Protein AF-A0A917LZA2-F1 (afdb_monomer_lite)

Radius of gyration: 21.7 Å; chains: 1; bounding box: 58×42×56 Å

Sequence (123 aa):
MEPLISLVIPLAVPLAAVPVLVLVLLRRRGGRRTTRAEAALAEVESASPAVIADWPCGHREDLSRLLAADRAARSAEFRQGLHTAASREKDWSRLERVAAAERRLEQARALDGSACPRTRRPA

Secondary structure (DSSP, 8-state):
--SHHHHHHHHHHHHHHHHHHHHHHHHHHHHHHHHHHHHHHHHHHHS-HHHHHTS-HHHHHHHHHHHHHHHHHHHHHHHTT---HHHHHHHHHHHHHHHHHHHHHHHHHHHH-S---------

Organism: NCBI:txid1176249

Structure (mmCIF, N/CA/C/O backbone):
data_AF-A0A917LZA2-F1
#
_entry.id   AF-A0A917LZA2-F1
#
loop_
_atom_site.group_PDB
_atom_site.id
_atom_site.type_symbol
_atom_site.label_atom_id
_atom_site.label_alt_id
_atom_site.label_comp_id
_atom_site.label_asym_id
_atom_site.label_entity_id
_atom_site.label_seq_id
_atom_site.pdbx_PDB_ins_code
_atom_site.Cartn_x
_atom_site.Cartn_y
_atom_site.Cartn_z
_atom_site.occupancy
_atom_site.B_iso_or_equiv
_atom_site.auth_seq_id
_atom_site.auth_comp_id
_atom_site.auth_asym_id
_atom_site.auth_atom_id
_atom_site.pdbx_PDB_model_num
ATOM 1 N N . MET A 1 1 ? -41.837 -28.262 36.077 1.00 50.22 1 MET A N 1
ATOM 2 C CA . MET A 1 1 ? -41.619 -27.532 34.810 1.00 50.22 1 MET A CA 1
ATOM 3 C C . MET A 1 1 ? -40.160 -27.074 34.755 1.00 50.22 1 MET A C 1
ATOM 5 O O . MET A 1 1 ? 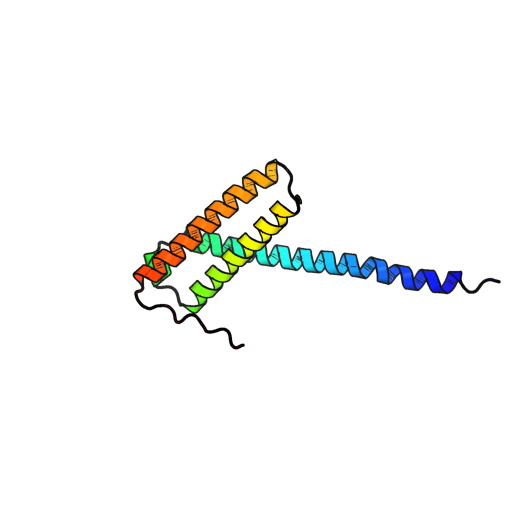-39.904 -25.891 34.894 1.00 50.22 1 MET A O 1
ATOM 9 N N . GLU A 1 2 ? -39.190 -27.988 34.615 1.00 52.06 2 GLU A N 1
ATOM 10 C CA . GLU A 1 2 ? -37.754 -27.632 34.694 1.00 52.06 2 GLU A CA 1
ATOM 11 C C . GLU A 1 2 ? -36.826 -28.412 33.725 1.00 52.06 2 GLU A C 1
ATOM 13 O O . GLU A 1 2 ? -35.888 -29.060 34.175 1.00 52.06 2 GLU A O 1
ATOM 18 N N . PRO A 1 3 ? -37.030 -28.378 32.390 1.00 51.78 3 PRO A N 1
ATOM 19 C CA . PRO A 1 3 ? -35.967 -28.810 31.469 1.00 51.78 3 PRO A CA 1
ATOM 20 C C . PRO A 1 3 ? -35.393 -27.691 30.581 1.00 51.78 3 PRO A C 1
ATOM 22 O O . PRO A 1 3 ? -34.390 -27.905 29.907 1.00 51.78 3 PRO A O 1
ATOM 25 N N . LEU A 1 4 ? -35.974 -26.486 30.569 1.00 53.62 4 LEU A N 1
ATOM 26 C CA . LEU A 1 4 ? -35.595 -25.448 29.595 1.00 53.62 4 LEU A CA 1
ATOM 27 C C . LEU A 1 4 ? -34.268 -24.735 29.913 1.00 53.62 4 LEU A C 1
ATOM 29 O O . LEU A 1 4 ? -33.598 -24.273 28.997 1.00 53.62 4 LEU A O 1
ATOM 33 N N . ILE A 1 5 ? -33.839 -24.677 31.176 1.00 52.78 5 ILE A N 1
ATOM 34 C CA . ILE A 1 5 ? -32.645 -23.906 31.577 1.00 52.78 5 ILE A CA 1
ATOM 35 C C . ILE A 1 5 ? -31.345 -24.670 31.264 1.00 52.78 5 ILE A C 1
ATOM 37 O O . ILE A 1 5 ? -30.330 -24.063 30.924 1.00 52.78 5 ILE A O 1
ATOM 41 N N . SER A 1 6 ? -31.381 -26.007 31.289 1.00 50.62 6 SER A N 1
ATOM 42 C CA . SER A 1 6 ? -30.190 -26.850 31.097 1.00 50.62 6 SER A CA 1
ATOM 43 C C . SER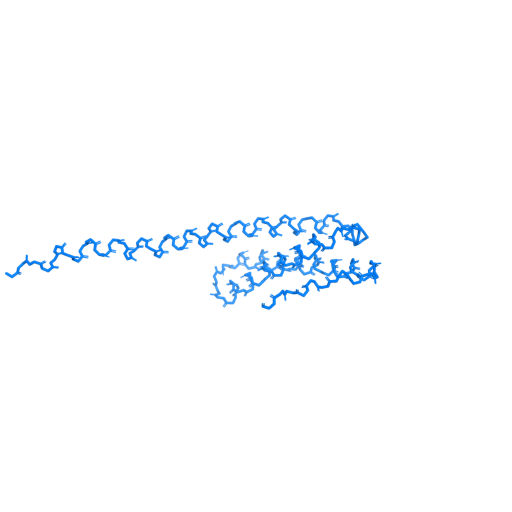 A 1 6 ? -29.677 -26.861 29.645 1.00 50.62 6 SER A C 1
ATOM 45 O O . SER A 1 6 ? -28.495 -27.085 29.403 1.00 50.62 6 SER A O 1
ATOM 47 N N . LEU A 1 7 ? -30.542 -26.545 28.673 1.00 51.97 7 LEU A N 1
ATOM 48 C CA . LEU A 1 7 ? -30.197 -26.511 27.245 1.00 51.97 7 LEU A CA 1
ATOM 49 C C . LEU A 1 7 ? -29.726 -25.133 26.748 1.00 51.97 7 LEU A C 1
ATOM 51 O O . LEU A 1 7 ? -29.030 -25.051 25.739 1.00 51.97 7 LEU A O 1
ATOM 55 N N . VAL A 1 8 ? -30.063 -24.049 27.454 1.00 53.41 8 VAL A N 1
ATOM 56 C CA . VAL A 1 8 ? -29.735 -22.672 27.031 1.00 53.41 8 VAL A CA 1
ATOM 57 C C . VAL A 1 8 ? -28.270 -22.321 27.322 1.00 53.41 8 VAL A C 1
ATOM 59 O O . VAL A 1 8 ? -27.619 -21.634 26.535 1.00 53.41 8 VAL A O 1
ATOM 62 N N . ILE A 1 9 ? -27.719 -22.841 28.419 1.00 52.38 9 ILE A N 1
ATOM 63 C CA . ILE A 1 9 ? -26.349 -22.558 28.866 1.00 52.38 9 ILE A CA 1
ATOM 64 C C . ILE A 1 9 ? -25.277 -23.098 27.892 1.00 52.38 9 ILE A C 1
ATOM 66 O O . ILE A 1 9 ? -24.399 -22.316 27.520 1.00 52.38 9 ILE A O 1
ATOM 70 N N . PRO A 1 10 ? -25.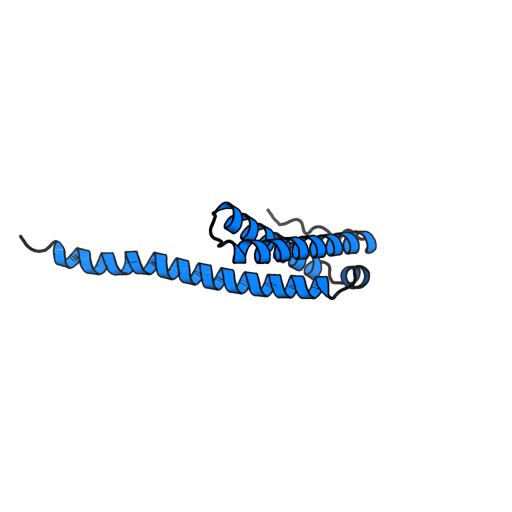321 -24.357 27.396 1.00 51.81 10 PRO A N 1
ATOM 71 C CA . PRO A 1 10 ? -24.302 -24.854 26.464 1.00 51.81 10 PRO A CA 1
ATOM 72 C C . PRO A 1 10 ? -24.373 -24.215 25.067 1.00 51.81 10 PRO A C 1
ATOM 74 O O . PRO A 1 10 ? -23.390 -24.268 24.333 1.00 51.81 10 PRO A O 1
ATOM 77 N N . LEU A 1 11 ? -25.495 -23.583 24.701 1.00 51.75 11 LEU A N 1
ATOM 78 C CA . LEU A 1 11 ? -25.663 -22.870 23.428 1.00 51.75 11 LEU A CA 1
ATOM 79 C C . LEU A 1 11 ? -25.172 -21.414 23.482 1.00 51.75 11 LEU A C 1
ATOM 81 O O . LEU A 1 11 ? -24.683 -20.901 22.477 1.00 51.75 11 LEU A O 1
ATOM 85 N N . ALA A 1 12 ? -25.228 -20.752 24.641 1.00 53.59 12 ALA A N 1
ATOM 86 C CA . ALA A 1 12 ? -24.780 -19.364 24.784 1.00 53.59 12 ALA A CA 1
ATOM 87 C C . ALA A 1 12 ? -23.244 -19.209 24.723 1.00 53.59 12 ALA A C 1
ATOM 89 O O . ALA A 1 12 ? -22.735 -18.234 24.166 1.00 53.59 12 ALA A O 1
ATOM 90 N N . VAL A 1 13 ? -22.493 -20.186 25.246 1.00 56.97 13 VAL A N 1
ATOM 91 C CA . VAL A 1 13 ? -21.017 -20.166 25.263 1.00 56.97 13 VAL A CA 1
ATOM 92 C C . VAL A 1 13 ? -20.392 -20.146 23.852 1.00 56.97 13 VAL A C 1
ATOM 94 O O . VAL A 1 13 ? -19.545 -19.282 23.602 1.00 56.97 13 VAL A O 1
ATOM 97 N N . PRO A 1 14 ? -20.785 -21.007 22.887 1.00 56.28 14 PRO A N 1
ATOM 98 C CA . PRO A 1 14 ? -20.233 -20.948 21.534 1.00 56.28 14 PRO A CA 1
ATOM 99 C C . PRO A 1 14 ? -20.653 -19.676 20.784 1.00 56.28 14 PRO A C 1
ATOM 101 O O . PRO A 1 14 ? -19.845 -19.118 20.043 1.00 56.28 14 PRO A O 1
ATOM 104 N N . LEU A 1 15 ? -21.867 -19.163 21.020 1.00 58.00 15 LEU A N 1
ATOM 105 C CA . LEU A 1 15 ? -22.367 -17.929 20.398 1.00 58.00 15 LEU A CA 1
ATOM 106 C C . LEU A 1 15 ? -21.542 -16.688 20.778 1.00 58.00 15 LEU A C 1
ATOM 108 O O . LEU A 1 15 ? -21.360 -15.808 19.939 1.00 58.00 15 LEU A O 1
ATOM 112 N N . ALA A 1 16 ? -20.981 -16.635 21.989 1.00 60.50 16 ALA A N 1
ATOM 113 C CA . ALA A 1 16 ? -20.062 -15.571 22.404 1.00 60.50 16 ALA A CA 1
ATOM 114 C C . ALA A 1 16 ? -18.604 -15.817 21.962 1.00 60.50 16 ALA A C 1
ATOM 116 O O . ALA A 1 16 ? -17.866 -14.869 21.687 1.00 60.50 16 ALA A O 1
ATOM 117 N N . ALA A 1 17 ? -18.177 -17.077 21.844 1.00 63.91 17 ALA A N 1
ATOM 118 C CA . ALA A 1 17 ? -16.812 -17.423 21.443 1.00 63.91 17 ALA A CA 1
ATOM 119 C C . ALA A 1 17 ? -16.535 -17.161 19.949 1.00 63.91 17 ALA A C 1
ATOM 121 O O . ALA A 1 17 ? -15.436 -16.732 19.590 1.00 63.91 17 ALA A O 1
ATOM 122 N N . VAL A 1 18 ? -17.525 -17.370 19.075 1.00 69.12 18 VAL A N 1
ATOM 123 C CA . VAL A 1 18 ? -17.406 -17.141 17.622 1.00 69.12 18 VAL A CA 1
ATOM 124 C C . VAL A 1 18 ? -17.037 -15.690 17.265 1.00 69.12 18 VAL A C 1
ATOM 126 O O . VAL A 1 18 ? -16.042 -15.510 16.560 1.00 69.12 18 VAL A O 1
ATOM 129 N N . PRO A 1 19 ? -17.736 -14.635 17.732 1.00 67.25 19 PRO A N 1
ATOM 130 C CA . PRO A 1 19 ? -17.385 -13.255 17.388 1.00 67.25 19 PRO A CA 1
ATOM 131 C C . PRO A 1 19 ? -16.013 -12.848 17.934 1.00 67.25 19 PRO A C 1
ATOM 133 O O . PRO A 1 19 ? -15.281 -12.126 17.257 1.00 67.25 19 PRO A O 1
ATOM 136 N N . VAL A 1 20 ? -15.616 -13.355 19.107 1.00 72.88 20 VAL A N 1
ATOM 137 C CA . VAL A 1 20 ? -14.277 -13.121 19.671 1.00 72.88 20 VAL A CA 1
ATOM 138 C C . VAL A 1 20 ? -13.204 -13.788 18.812 1.00 72.88 20 VAL A C 1
ATOM 140 O O . VAL A 1 20 ? -12.206 -13.152 18.476 1.00 72.88 20 VAL A O 1
ATOM 143 N N . LEU A 1 21 ? -13.416 -15.036 18.388 1.00 71.88 21 LEU A N 1
ATOM 144 C CA . LEU A 1 21 ? -12.495 -15.744 17.500 1.00 71.88 21 LEU A CA 1
ATOM 145 C C . LEU A 1 21 ? -12.379 -15.041 16.140 1.00 71.88 21 LEU A C 1
ATOM 147 O O . LEU A 1 21 ? -11.271 -14.858 15.636 1.00 71.88 21 LEU A O 1
ATOM 151 N N . VAL A 1 22 ? -13.499 -14.582 15.575 1.00 71.75 22 VAL A N 1
ATOM 152 C CA . VAL A 1 22 ? -13.529 -13.785 14.341 1.00 71.75 22 VAL A CA 1
ATOM 153 C C . VAL A 1 22 ? -12.758 -12.477 14.527 1.00 71.75 22 VAL A C 1
ATOM 155 O O . VAL A 1 22 ? -11.902 -12.167 13.703 1.00 71.75 22 VAL A O 1
ATOM 158 N N . LEU A 1 23 ? -12.957 -11.750 15.629 1.00 65.50 23 LEU A N 1
ATOM 159 C CA . LEU A 1 23 ? -12.192 -10.542 15.962 1.00 65.50 23 LEU A CA 1
ATOM 160 C C . LEU A 1 23 ? -10.690 -10.818 16.100 1.00 65.50 23 LEU A C 1
ATOM 162 O O . LEU A 1 23 ? -9.878 -10.045 15.592 1.00 65.50 23 LEU A O 1
ATOM 166 N N . VAL A 1 24 ? -10.294 -11.921 16.739 1.00 70.00 24 VAL A N 1
ATOM 167 C CA . VAL A 1 24 ? -8.884 -12.318 16.882 1.00 70.00 24 VAL A CA 1
ATOM 168 C C . VAL A 1 24 ? -8.274 -12.678 15.529 1.00 70.00 24 VAL A C 1
ATOM 170 O O . VAL A 1 24 ? -7.156 -12.253 15.228 1.00 70.00 24 VAL A O 1
ATOM 173 N N . LEU A 1 25 ? -8.996 -13.415 14.684 1.00 62.94 25 LEU A N 1
ATOM 174 C CA . LEU A 1 25 ? -8.552 -13.752 13.332 1.00 62.94 25 LEU A CA 1
ATOM 175 C C . LEU A 1 25 ? -8.456 -12.503 12.448 1.00 62.94 25 LEU A C 1
ATOM 177 O O . LEU A 1 25 ? -7.465 -12.348 11.735 1.00 62.94 25 LEU A O 1
ATOM 181 N N . LEU A 1 26 ? -9.416 -11.580 12.540 1.00 59.81 26 LEU A N 1
ATOM 182 C CA . LEU A 1 26 ? -9.387 -10.294 11.842 1.00 59.81 26 LEU A CA 1
ATOM 183 C C . LEU A 1 26 ? -8.228 -9.417 12.328 1.00 59.81 26 LEU A C 1
ATOM 185 O O . LEU A 1 26 ? -7.507 -8.875 11.494 1.00 59.81 26 LEU A O 1
ATOM 189 N N . ARG A 1 27 ? -7.962 -9.349 13.640 1.00 58.06 27 ARG A N 1
ATOM 190 C CA . ARG A 1 27 ? -6.809 -8.621 14.202 1.00 58.06 27 ARG A CA 1
ATOM 191 C C . ARG A 1 27 ? -5.475 -9.240 13.801 1.00 58.06 27 ARG A C 1
ATOM 193 O O . ARG A 1 27 ? -4.568 -8.513 13.410 1.00 58.06 27 ARG A O 1
ATOM 200 N N . ARG A 1 28 ? -5.339 -10.571 13.833 1.00 58.03 28 ARG A N 1
ATOM 201 C CA . ARG A 1 28 ? -4.114 -11.260 13.380 1.00 58.03 28 ARG A CA 1
ATOM 202 C C . ARG A 1 28 ? -3.884 -11.081 11.881 1.00 58.03 28 ARG A C 1
ATOM 204 O O . ARG A 1 28 ? -2.744 -10.926 11.447 1.00 58.03 28 ARG A O 1
ATOM 211 N N . ARG A 1 29 ? -4.952 -11.087 11.081 1.00 57.97 29 ARG A N 1
ATOM 212 C CA . ARG A 1 29 ? -4.876 -10.874 9.631 1.00 57.97 29 ARG A CA 1
ATOM 213 C C . ARG A 1 29 ? -4.607 -9.408 9.286 1.00 57.97 29 ARG A C 1
ATOM 215 O O . ARG A 1 29 ? -3.842 -9.159 8.361 1.00 57.97 29 ARG A O 1
ATOM 222 N N . GLY A 1 30 ? -5.166 -8.472 10.052 1.00 55.75 30 GLY A N 1
ATOM 223 C CA . GLY A 1 30 ? -4.868 -7.042 9.985 1.00 55.75 30 GLY A CA 1
ATOM 224 C C . GLY A 1 30 ? -3.408 -6.758 10.328 1.00 55.75 30 GLY A C 1
ATOM 225 O O . GLY A 1 30 ? -2.698 -6.204 9.500 1.00 55.75 30 GLY A O 1
ATOM 226 N N . GLY A 1 31 ? -2.921 -7.269 11.463 1.00 60.25 31 GLY A N 1
ATOM 227 C CA . GLY A 1 31 ? -1.533 -7.091 11.904 1.00 60.25 31 GLY A CA 1
ATOM 228 C C . GLY A 1 31 ? -0.489 -7.672 10.942 1.00 60.25 31 GLY A C 1
ATOM 229 O O . GLY A 1 31 ? 0.548 -7.063 10.712 1.00 60.25 31 GLY A O 1
ATOM 230 N N . ARG A 1 32 ? -0.761 -8.822 10.307 1.00 64.19 32 ARG A N 1
ATOM 231 C CA . ARG A 1 32 ? 0.134 -9.371 9.265 1.00 64.19 32 ARG A CA 1
ATOM 232 C C . ARG A 1 32 ? 0.102 -8.580 7.955 1.00 64.19 32 ARG A C 1
ATOM 234 O O . ARG A 1 32 ? 1.076 -8.602 7.208 1.00 64.19 32 ARG A O 1
ATOM 241 N N . ARG A 1 33 ? -1.024 -7.939 7.627 1.00 62.38 33 ARG A N 1
ATOM 242 C CA . ARG A 1 33 ? -1.135 -7.093 6.429 1.00 62.38 33 ARG A CA 1
ATOM 243 C C . ARG A 1 33 ? -0.424 -5.765 6.634 1.00 62.38 33 ARG A C 1
ATOM 245 O O . ARG A 1 33 ? 0.281 -5.341 5.727 1.00 62.38 33 ARG A O 1
ATOM 252 N N . THR A 1 34 ? -0.548 -5.167 7.818 1.00 68.19 34 THR A N 1
ATOM 253 C CA . THR A 1 34 ? 0.136 -3.913 8.138 1.00 68.19 34 THR A CA 1
ATOM 254 C C . THR A 1 34 ? 1.648 -4.088 8.111 1.00 68.19 34 THR A C 1
ATOM 256 O O . THR A 1 34 ? 2.313 -3.281 7.481 1.00 68.19 34 THR A O 1
ATOM 259 N N . THR A 1 35 ? 2.200 -5.173 8.666 1.00 75.06 35 THR A N 1
ATOM 260 C CA . THR A 1 35 ? 3.660 -5.396 8.637 1.00 75.06 35 THR A CA 1
ATOM 261 C C . THR A 1 35 ? 4.202 -5.620 7.227 1.00 75.06 35 THR A C 1
ATOM 263 O O . THR A 1 35 ? 5.263 -5.104 6.889 1.00 75.06 35 THR A O 1
ATOM 266 N N . ARG A 1 36 ? 3.470 -6.342 6.368 1.00 81.38 36 ARG A N 1
ATOM 267 C CA . ARG A 1 36 ? 3.857 -6.498 4.955 1.00 81.38 36 ARG A CA 1
ATOM 268 C C . ARG A 1 36 ? 3.761 -5.190 4.178 1.00 81.38 36 ARG A C 1
ATOM 270 O O . ARG A 1 36 ? 4.640 -4.913 3.374 1.00 81.38 36 ARG A O 1
ATOM 277 N N . ALA A 1 37 ? 2.720 -4.395 4.413 1.00 82.62 37 ALA A N 1
ATOM 278 C CA . ALA A 1 37 ? 2.579 -3.090 3.780 1.00 82.62 37 ALA A CA 1
ATOM 279 C C . ALA A 1 37 ? 3.639 -2.089 4.264 1.00 82.62 37 ALA A C 1
ATOM 281 O O . ALA A 1 37 ? 4.122 -1.293 3.470 1.00 82.62 37 ALA A O 1
ATOM 282 N N . GLU A 1 38 ? 4.042 -2.144 5.537 1.00 85.94 38 GLU A N 1
ATOM 283 C CA . GLU A 1 38 ? 5.150 -1.331 6.058 1.00 85.94 38 GLU A CA 1
ATOM 284 C C . GLU A 1 38 ? 6.492 -1.731 5.455 1.00 85.94 38 GLU A C 1
ATOM 286 O O . GLU A 1 38 ? 7.254 -0.851 5.065 1.00 85.94 38 GLU A O 1
ATOM 291 N N . ALA A 1 39 ? 6.763 -3.032 5.327 1.00 86.44 39 ALA A N 1
ATOM 292 C CA . ALA A 1 39 ? 7.966 -3.514 4.655 1.00 86.44 39 ALA A CA 1
ATOM 293 C C . ALA A 1 39 ? 7.994 -3.076 3.181 1.00 86.44 39 ALA A C 1
ATOM 295 O O . ALA A 1 39 ? 8.988 -2.519 2.731 1.00 86.44 39 ALA A O 1
ATOM 296 N N . ALA A 1 40 ? 6.871 -3.234 2.472 1.00 87.75 40 ALA A N 1
ATOM 297 C CA . ALA A 1 40 ? 6.712 -2.780 1.092 1.00 87.75 40 ALA A CA 1
ATOM 298 C C . ALA A 1 40 ? 6.932 -1.266 0.946 1.00 87.75 40 ALA A C 1
ATOM 300 O O . ALA A 1 40 ? 7.600 -0.811 0.020 1.00 87.75 40 ALA A O 1
ATOM 301 N N . LEU A 1 41 ? 6.385 -0.479 1.877 1.00 89.38 41 LEU A N 1
ATOM 302 C CA . LEU A 1 41 ? 6.569 0.967 1.902 1.00 89.38 41 LEU A CA 1
ATOM 303 C C . LEU A 1 41 ? 8.040 1.335 2.112 1.00 89.38 41 LEU A C 1
ATOM 305 O O . LEU A 1 41 ? 8.562 2.156 1.367 1.00 89.38 41 LEU A O 1
ATOM 309 N N . ALA A 1 42 ? 8.706 0.714 3.087 1.00 89.69 42 ALA A N 1
ATOM 310 C CA . ALA A 1 42 ? 10.117 0.959 3.372 1.00 89.69 42 ALA A CA 1
ATOM 311 C C . ALA A 1 42 ? 11.017 0.590 2.183 1.00 89.69 42 ALA A C 1
ATOM 313 O O . ALA A 1 42 ? 11.940 1.331 1.850 1.00 89.69 42 ALA A O 1
ATOM 314 N N . GLU A 1 43 ? 10.715 -0.517 1.506 1.00 91.00 43 GLU A N 1
ATOM 315 C CA . GLU A 1 43 ? 11.445 -0.972 0.326 1.00 91.00 43 GLU A CA 1
ATOM 316 C C . GLU A 1 43 ? 11.361 0.058 -0.812 1.00 91.00 43 GLU A C 1
ATOM 318 O O . GLU A 1 43 ? 12.389 0.533 -1.293 1.00 91.00 43 GLU A O 1
ATOM 323 N N . VAL A 1 44 ? 10.152 0.507 -1.165 1.00 89.94 44 VAL A N 1
ATOM 324 C CA . VAL A 1 44 ? 9.936 1.541 -2.197 1.00 89.94 44 VAL A CA 1
ATOM 325 C C . VAL A 1 44 ? 10.504 2.907 -1.785 1.00 89.94 44 VAL A C 1
ATOM 327 O O . VAL A 1 44 ? 10.961 3.683 -2.625 1.00 89.94 44 VAL A O 1
ATOM 330 N N . GLU A 1 45 ? 10.480 3.235 -0.495 1.00 91.62 45 GLU A N 1
ATOM 331 C CA . GLU A 1 45 ? 10.999 4.504 0.024 1.00 91.62 45 GLU A CA 1
ATOM 332 C C . GLU A 1 45 ? 12.535 4.556 0.000 1.00 91.62 45 GLU A C 1
ATOM 334 O O . GLU A 1 45 ? 13.108 5.619 -0.257 1.00 91.62 45 GLU A O 1
ATOM 339 N N . SER A 1 46 ? 13.190 3.409 0.197 1.00 90.50 46 SER A N 1
ATOM 340 C CA . SER A 1 46 ? 14.647 3.259 0.111 1.00 90.50 46 SER A CA 1
ATOM 341 C C . SER A 1 46 ? 15.177 3.176 -1.324 1.00 90.50 46 SER A C 1
ATOM 343 O O . SER A 1 46 ? 16.330 3.525 -1.574 1.00 90.50 46 SER A O 1
ATOM 345 N N . ALA A 1 47 ? 14.343 2.749 -2.276 1.00 88.31 47 ALA A N 1
ATOM 346 C CA . ALA A 1 47 ? 14.737 2.568 -3.666 1.00 88.31 47 ALA A CA 1
ATOM 347 C C . ALA A 1 47 ? 14.488 3.824 -4.519 1.00 88.31 47 ALA A C 1
ATOM 349 O O . ALA A 1 47 ? 13.482 4.529 -4.381 1.00 88.31 47 ALA A O 1
ATOM 350 N N . SER A 1 48 ? 15.411 4.101 -5.444 1.00 88.12 48 SER A N 1
ATOM 351 C CA . SER A 1 48 ? 15.216 5.135 -6.462 1.00 88.12 48 SER A CA 1
ATOM 352 C C . SER A 1 48 ? 14.280 4.626 -7.571 1.00 88.12 48 SER A C 1
ATOM 354 O O . SER A 1 48 ? 14.218 3.419 -7.809 1.00 88.12 48 SER A O 1
ATOM 356 N N . PRO A 1 49 ? 13.581 5.510 -8.306 1.00 82.31 49 PRO A N 1
ATOM 357 C CA . PRO A 1 49 ? 12.706 5.096 -9.406 1.00 82.31 49 PRO A CA 1
ATOM 358 C C . PRO A 1 49 ? 13.405 4.249 -10.481 1.00 82.31 49 PRO A C 1
ATOM 360 O O . PRO A 1 49 ? 12.772 3.372 -11.054 1.00 82.31 49 PRO A O 1
ATOM 363 N N . ALA A 1 50 ? 14.703 4.471 -10.718 1.00 84.06 50 ALA A N 1
ATOM 364 C CA . ALA A 1 50 ? 15.498 3.664 -11.645 1.00 84.06 50 ALA A CA 1
ATOM 365 C C . ALA A 1 50 ? 15.705 2.230 -11.126 1.00 84.06 50 ALA A C 1
ATOM 367 O O . ALA A 1 50 ? 15.446 1.279 -11.849 1.00 84.06 50 ALA A O 1
ATOM 368 N N . VAL A 1 51 ? 16.060 2.066 -9.845 1.00 87.38 51 VAL A N 1
ATOM 369 C CA . VAL A 1 51 ? 16.203 0.736 -9.218 1.00 87.38 51 VAL A CA 1
ATOM 370 C C . VAL A 1 51 ? 14.868 -0.005 -9.195 1.00 87.38 51 VAL A C 1
ATOM 372 O O . VAL A 1 51 ? 14.811 -1.210 -9.418 1.00 87.38 51 VAL A O 1
ATOM 375 N N . ILE A 1 52 ? 13.778 0.722 -8.944 1.00 87.12 52 ILE A N 1
ATOM 376 C CA . ILE A 1 52 ? 12.429 0.160 -8.988 1.00 87.12 52 ILE A CA 1
ATOM 377 C C . ILE A 1 52 ? 12.089 -0.290 -10.414 1.00 87.12 52 ILE A C 1
ATOM 379 O O . ILE A 1 52 ? 11.418 -1.306 -10.573 1.00 87.12 52 ILE A O 1
ATOM 383 N N . ALA A 1 53 ? 12.524 0.432 -11.452 1.00 84.50 53 ALA A N 1
ATOM 384 C CA . ALA A 1 53 ? 12.274 0.047 -12.841 1.00 84.50 53 ALA A CA 1
ATOM 385 C C . ALA A 1 53 ? 12.923 -1.306 -13.177 1.00 84.50 53 ALA A C 1
ATOM 387 O O . ALA A 1 53 ? 12.280 -2.138 -13.808 1.00 84.50 53 ALA A O 1
ATOM 388 N N . ASP A 1 54 ? 14.113 -1.571 -12.638 1.00 87.31 54 ASP A N 1
ATOM 389 C CA . ASP A 1 54 ? 14.812 -2.852 -12.799 1.00 87.31 54 ASP A CA 1
ATOM 390 C C . ASP A 1 54 ? 14.183 -4.012 -12.004 1.00 87.31 54 ASP A C 1
ATOM 392 O O . ASP A 1 54 ? 14.556 -5.176 -12.178 1.00 87.31 54 ASP A O 1
ATOM 396 N N . TRP A 1 55 ? 13.220 -3.745 -11.114 1.00 87.06 55 TRP A N 1
ATOM 397 C CA . TRP A 1 55 ? 12.578 -4.813 -10.354 1.00 87.06 55 TRP A CA 1
ATOM 398 C C . TRP A 1 55 ? 11.708 -5.718 -11.232 1.00 87.06 55 TRP A C 1
ATOM 400 O O . TRP A 1 55 ? 11.001 -5.244 -12.135 1.00 87.06 55 TRP A O 1
ATOM 410 N N . PRO A 1 56 ? 11.629 -7.022 -10.890 1.00 85.69 56 PRO A N 1
ATOM 411 C CA . PRO A 1 56 ? 10.708 -7.941 -11.540 1.00 85.69 56 PRO A CA 1
ATOM 412 C C . PRO A 1 56 ? 9.282 -7.383 -11.530 1.00 85.69 56 PRO A C 1
ATOM 414 O O . PRO A 1 56 ? 8.784 -6.936 -10.493 1.00 85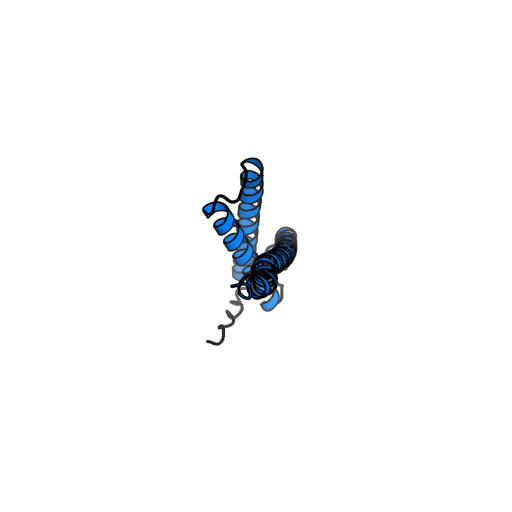.69 56 PRO A O 1
ATOM 417 N N . CYS A 1 57 ? 8.593 -7.444 -12.671 1.00 81.12 57 CYS A N 1
ATOM 418 C CA . CYS A 1 57 ? 7.232 -6.914 -12.800 1.00 81.12 57 CYS A CA 1
ATOM 419 C C . CYS A 1 57 ? 6.268 -7.451 -11.731 1.00 81.12 57 CYS A C 1
ATOM 421 O O . CYS A 1 57 ? 5.500 -6.680 -11.159 1.00 81.12 57 CYS A O 1
ATOM 423 N N . GLY A 1 58 ? 6.338 -8.752 -11.416 1.00 81.69 58 GLY A N 1
ATOM 424 C CA . GLY A 1 58 ? 5.499 -9.361 -10.377 1.00 81.69 58 GLY A CA 1
ATOM 425 C C . GLY A 1 58 ? 5.716 -8.738 -8.995 1.00 81.69 58 GLY A C 1
ATOM 426 O O . GLY A 1 58 ? 4.752 -8.471 -8.283 1.00 81.69 58 GLY A O 1
ATOM 427 N N . HIS A 1 59 ? 6.965 -8.402 -8.662 1.00 86.94 59 HIS A N 1
ATOM 428 C CA . HIS A 1 59 ? 7.309 -7.737 -7.402 1.00 86.94 59 HIS A CA 1
ATOM 429 C C . HIS A 1 59 ? 6.704 -6.333 -7.331 1.00 86.94 59 HIS A C 1
ATOM 431 O O . HIS A 1 59 ? 6.027 -5.988 -6.366 1.00 86.94 59 HIS A O 1
ATOM 437 N N . ARG A 1 60 ? 6.846 -5.540 -8.402 1.00 85.94 60 ARG A N 1
ATOM 438 C CA . ARG A 1 60 ? 6.227 -4.206 -8.495 1.00 85.94 60 ARG A CA 1
ATOM 439 C C . ARG A 1 60 ? 4.701 -4.253 -8.401 1.00 85.94 60 ARG A C 1
ATOM 441 O O . ARG A 1 60 ? 4.103 -3.400 -7.741 1.00 85.94 60 ARG A O 1
ATOM 448 N N . GLU A 1 61 ? 4.054 -5.216 -9.060 1.00 84.69 61 GLU A N 1
ATOM 449 C CA . GLU A 1 61 ? 2.601 -5.394 -8.971 1.00 84.69 61 GLU A CA 1
ATOM 450 C C . GLU A 1 61 ? 2.168 -5.740 -7.544 1.00 84.69 61 GLU A C 1
ATOM 452 O O . GLU A 1 61 ? 1.236 -5.119 -7.024 1.00 84.69 61 GLU A O 1
ATOM 457 N N . ASP A 1 62 ? 2.860 -6.662 -6.882 1.00 87.88 62 ASP A N 1
ATOM 458 C CA . ASP A 1 62 ? 2.533 -7.063 -5.516 1.00 87.88 62 ASP A CA 1
ATOM 459 C C . ASP A 1 62 ? 2.750 -5.927 -4.511 1.00 87.88 62 ASP A C 1
ATOM 461 O O . ASP A 1 62 ? 1.864 -5.669 -3.690 1.00 87.88 62 ASP A O 1
ATOM 465 N N . LEU A 1 63 ? 3.844 -5.169 -4.633 1.00 87.44 63 LEU A N 1
ATOM 466 C CA . LEU A 1 63 ? 4.072 -3.957 -3.840 1.00 87.44 63 LEU A CA 1
ATOM 467 C C . LEU A 1 63 ? 2.950 -2.932 -4.052 1.00 87.44 63 LEU A C 1
ATOM 469 O O . LEU A 1 63 ? 2.389 -2.419 -3.083 1.00 87.44 63 LEU A O 1
ATOM 473 N N . SER A 1 64 ? 2.550 -2.687 -5.305 1.00 87.12 64 SER A N 1
ATOM 474 C CA . SER A 1 64 ? 1.457 -1.754 -5.609 1.00 87.12 64 SER A CA 1
ATOM 475 C C . SER A 1 64 ? 0.119 -2.196 -4.999 1.00 87.12 64 SER A C 1
ATOM 477 O O . SER A 1 64 ? -0.620 -1.373 -4.459 1.00 87.12 64 SER A O 1
ATOM 479 N N . ARG A 1 65 ? -0.179 -3.503 -5.004 1.00 87.06 65 ARG A N 1
ATOM 480 C CA . ARG A 1 65 ? -1.393 -4.062 -4.386 1.00 87.06 65 ARG A CA 1
ATOM 481 C C . ARG A 1 65 ? -1.363 -3.943 -2.864 1.00 87.06 65 ARG A C 1
ATOM 483 O O . ARG A 1 65 ? -2.396 -3.638 -2.269 1.00 87.06 65 ARG A O 1
ATOM 490 N N . LEU A 1 66 ? -0.212 -4.185 -2.234 1.00 86.69 66 LEU A N 1
ATOM 491 C CA . LEU A 1 66 ? -0.054 -4.064 -0.782 1.00 86.69 66 LEU A CA 1
ATOM 492 C C . LEU A 1 66 ? -0.254 -2.618 -0.314 1.00 86.69 66 LEU A C 1
ATOM 494 O O . LEU A 1 66 ? -1.003 -2.395 0.638 1.00 86.69 66 LEU A O 1
ATOM 498 N N . LEU A 1 67 ? 0.346 -1.649 -1.010 1.00 87.88 67 LEU A N 1
ATOM 499 C CA . LEU A 1 67 ? 0.198 -0.222 -0.709 1.00 87.88 67 LEU A CA 1
ATOM 500 C C . LEU A 1 67 ? -1.246 0.260 -0.903 1.00 87.88 67 LEU A C 1
ATOM 502 O O . LEU A 1 67 ? -1.806 0.907 -0.015 1.00 87.88 67 LEU A O 1
ATOM 506 N N . ALA A 1 68 ? -1.892 -0.137 -2.004 1.00 86.69 68 ALA A N 1
ATOM 507 C CA . ALA A 1 68 ? -3.289 0.206 -2.261 1.00 86.69 68 ALA A CA 1
ATOM 508 C C . ALA A 1 68 ? -4.236 -0.381 -1.198 1.00 86.69 68 ALA A C 1
ATOM 510 O O . ALA A 1 68 ? -5.165 0.292 -0.741 1.00 86.69 68 ALA A O 1
ATOM 511 N N . ALA A 1 69 ? -3.994 -1.626 -0.771 1.00 86.56 69 ALA A N 1
ATOM 512 C CA . ALA A 1 69 ? -4.769 -2.266 0.286 1.00 86.56 69 ALA A CA 1
ATOM 513 C C . ALA A 1 69 ? -4.577 -1.581 1.651 1.00 86.56 69 ALA A C 1
ATOM 515 O O . ALA A 1 69 ? -5.554 -1.428 2.387 1.00 86.56 69 ALA A O 1
ATOM 516 N N . ASP A 1 70 ? -3.355 -1.152 1.986 1.00 86.81 70 ASP A N 1
ATOM 517 C CA . ASP A 1 70 ? -3.071 -0.426 3.230 1.00 86.81 70 ASP A CA 1
ATOM 518 C C . ASP A 1 70 ? -3.747 0.948 3.247 1.00 86.81 70 ASP A C 1
ATOM 520 O O . ASP A 1 70 ? -4.433 1.275 4.219 1.00 86.81 70 ASP A O 1
ATOM 524 N N . ARG A 1 71 ? -3.677 1.698 2.136 1.00 87.56 71 ARG A N 1
ATOM 525 C CA . ARG A 1 71 ? -4.426 2.953 1.997 1.00 87.56 71 ARG A CA 1
ATOM 526 C C . ARG A 1 71 ? -5.920 2.725 2.200 1.00 87.56 71 ARG A C 1
ATOM 528 O O . ARG A 1 71 ? -6.540 3.424 2.995 1.00 87.56 71 ARG A O 1
ATOM 535 N N . ALA A 1 72 ? -6.502 1.749 1.503 1.00 86.38 72 ALA A N 1
ATOM 536 C CA . ALA A 1 72 ? -7.934 1.475 1.584 1.00 86.38 72 ALA A CA 1
ATOM 537 C C . ALA A 1 72 ? -8.377 1.105 3.009 1.00 86.38 72 ALA A C 1
ATOM 539 O O . ALA A 1 72 ? -9.418 1.581 3.465 1.00 86.38 72 ALA A O 1
ATOM 540 N N . ALA A 1 73 ? -7.579 0.300 3.721 1.00 84.12 73 ALA A N 1
ATOM 541 C CA . ALA A 1 73 ? -7.842 -0.064 5.109 1.00 84.12 73 ALA A CA 1
ATOM 542 C C . ALA A 1 73 ? -7.826 1.169 6.023 1.00 84.12 73 ALA A C 1
ATOM 544 O O . ALA A 1 73 ? -8.805 1.422 6.721 1.00 84.12 73 ALA A O 1
ATOM 545 N N . ARG A 1 74 ? -6.775 1.993 5.954 1.00 83.94 74 ARG A N 1
ATOM 546 C CA . ARG A 1 74 ? -6.643 3.195 6.793 1.00 83.94 74 ARG A CA 1
ATOM 547 C C . ARG A 1 74 ? -7.699 4.248 6.486 1.00 83.94 74 ARG A C 1
ATOM 549 O O . ARG A 1 74 ? -8.288 4.820 7.397 1.00 83.94 74 ARG A O 1
ATOM 556 N N . SER A 1 75 ? -8.027 4.456 5.213 1.00 83.00 75 SER A N 1
ATOM 557 C CA . SER A 1 75 ? -9.127 5.343 4.826 1.00 83.00 75 SER A CA 1
ATOM 558 C C . SER A 1 75 ? -10.497 4.822 5.284 1.00 83.00 75 SER A C 1
ATOM 5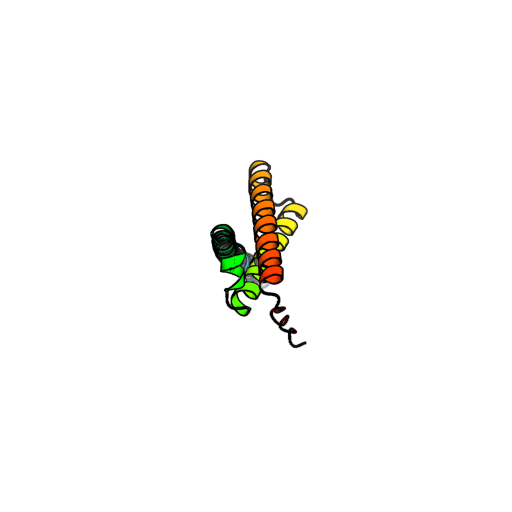60 O O . SER A 1 75 ? -11.400 5.617 5.547 1.00 83.00 75 SER A O 1
ATOM 562 N N . ALA A 1 76 ? -10.697 3.504 5.376 1.00 83.31 76 ALA A N 1
ATOM 563 C CA . ALA A 1 76 ? -11.920 2.932 5.938 1.00 83.31 76 ALA A CA 1
ATOM 564 C C . ALA A 1 76 ? -11.993 3.133 7.459 1.00 83.31 76 ALA A C 1
ATOM 566 O O . ALA A 1 76 ? -13.021 3.597 7.946 1.00 83.31 76 ALA A O 1
ATOM 567 N N . GLU A 1 77 ? -10.906 2.865 8.187 1.00 81.31 77 GLU A N 1
ATOM 568 C CA . GLU A 1 77 ? -10.828 3.089 9.637 1.00 81.31 77 GLU A CA 1
ATOM 569 C C . GLU A 1 77 ? -11.032 4.577 9.991 1.00 81.31 77 GLU A C 1
ATOM 571 O O . GLU A 1 77 ? -11.779 4.899 10.920 1.00 81.31 77 GLU A O 1
ATOM 576 N N . PHE A 1 78 ? -10.478 5.494 9.182 1.00 80.69 78 PHE A N 1
ATOM 577 C CA . PHE A 1 78 ? -10.708 6.938 9.302 1.00 80.69 78 PHE A CA 1
ATOM 578 C C . PHE A 1 78 ? -12.186 7.310 9.135 1.00 80.69 78 PHE A C 1
ATOM 580 O O . PHE A 1 78 ? -12.740 8.021 9.973 1.00 80.69 78 PHE A O 1
ATOM 587 N N . ARG A 1 79 ? -12.853 6.793 8.092 1.00 80.19 79 ARG A N 1
ATOM 588 C CA . ARG A 1 79 ? -14.288 7.042 7.850 1.00 80.19 79 ARG A CA 1
ATOM 589 C C . ARG A 1 79 ? -15.191 6.453 8.932 1.00 80.19 79 ARG A C 1
ATOM 591 O O . ARG A 1 79 ? -16.245 7.014 9.199 1.00 80.19 79 ARG A O 1
ATOM 598 N N . GLN A 1 80 ? -14.786 5.346 9.551 1.00 78.19 80 GLN A N 1
ATOM 599 C CA . GLN A 1 80 ? -15.522 4.712 10.650 1.00 78.19 80 GLN A CA 1
ATOM 600 C C . GLN A 1 80 ? -15.296 5.397 12.006 1.00 78.19 80 GLN A C 1
ATOM 602 O O . GLN A 1 80 ? -15.910 5.004 12.993 1.00 78.19 80 GLN A O 1
ATOM 607 N N . GLY A 1 81 ? -14.428 6.413 12.077 1.00 76.56 81 GLY A N 1
ATOM 608 C CA . GLY A 1 81 ? -14.159 7.141 13.316 1.00 76.56 81 GLY A CA 1
ATOM 609 C C . GLY A 1 81 ? -13.415 6.318 14.373 1.00 76.56 81 GLY A C 1
ATOM 610 O O . GLY A 1 81 ? -13.425 6.693 15.540 1.00 76.56 81 GLY A O 1
ATOM 611 N N . LEU A 1 82 ? -12.744 5.226 13.986 1.00 76.81 82 LEU A N 1
ATOM 612 C CA . LEU A 1 82 ? -12.077 4.293 14.908 1.00 76.81 82 LEU A CA 1
ATOM 613 C C . LEU A 1 82 ? -10.751 4.826 15.500 1.00 76.81 82 LEU A C 1
ATOM 615 O O . LEU A 1 82 ? -10.055 4.090 16.199 1.00 76.81 82 LEU A O 1
ATOM 619 N N . HIS A 1 83 ? -10.397 6.095 15.258 1.00 75.19 83 HIS A N 1
ATOM 620 C CA . HIS A 1 83 ? -9.115 6.692 15.651 1.00 75.19 83 HIS A CA 1
ATOM 621 C C . HIS A 1 83 ? -9.259 7.891 16.591 1.00 75.19 83 HIS A C 1
ATOM 623 O O . HIS A 1 83 ? -10.087 8.782 16.377 1.00 75.19 83 HIS A O 1
ATOM 629 N N . THR A 1 84 ? -8.364 7.958 17.578 1.00 77.94 84 THR A N 1
ATOM 630 C CA . THR A 1 84 ? -8.173 9.120 18.456 1.00 77.94 84 THR A CA 1
ATOM 631 C C . THR A 1 84 ? -7.400 10.235 17.737 1.00 77.94 84 THR A C 1
ATOM 633 O O . THR A 1 84 ? -6.783 10.005 16.696 1.00 77.94 84 THR A O 1
ATOM 636 N N . ALA A 1 85 ? -7.409 11.458 18.281 1.00 73.50 85 ALA A N 1
ATOM 637 C CA . ALA A 1 85 ? -6.764 12.622 17.659 1.00 73.50 85 ALA A CA 1
ATOM 638 C C . ALA A 1 85 ? -5.263 12.408 17.369 1.00 73.50 85 ALA A C 1
ATOM 640 O O . ALA A 1 85 ? -4.818 12.679 16.259 1.00 73.50 85 ALA A O 1
ATOM 641 N N . ALA A 1 86 ? -4.515 11.833 18.317 1.00 71.12 86 ALA A N 1
ATOM 642 C CA . ALA A 1 86 ? -3.094 11.522 18.134 1.00 71.12 86 ALA A CA 1
ATOM 643 C C . ALA A 1 86 ? -2.851 10.431 17.072 1.00 71.12 86 ALA A C 1
ATOM 645 O O . ALA A 1 86 ? -1.845 10.452 16.366 1.00 71.12 86 ALA A O 1
ATOM 646 N N . SER A 1 87 ? -3.776 9.475 16.922 1.00 77.00 87 SER A N 1
ATOM 647 C CA . SER A 1 87 ? -3.687 8.458 15.868 1.00 77.00 87 SER A CA 1
ATOM 648 C C . SER A 1 87 ? -3.936 9.046 14.482 1.00 77.00 87 SER A C 1
ATOM 650 O O . SER A 1 87 ? -3.249 8.663 13.542 1.00 77.00 87 SER A O 1
ATOM 652 N N . ARG A 1 88 ? -4.847 10.022 14.355 1.00 78.62 88 ARG A N 1
ATOM 653 C CA . ARG A 1 88 ? -5.170 10.646 13.062 1.00 78.62 88 ARG A CA 1
ATOM 654 C C . ARG A 1 88 ? -3.954 11.275 12.397 1.00 78.62 88 ARG A C 1
ATOM 656 O O . ARG A 1 88 ? -3.760 11.066 11.209 1.00 78.62 88 ARG A O 1
ATOM 663 N N . GLU A 1 89 ? -3.148 12.026 13.139 1.00 80.94 89 GLU A N 1
ATOM 664 C CA . GLU A 1 89 ? -1.953 12.678 12.589 1.00 80.94 89 GLU A CA 1
ATOM 665 C C . GLU A 1 89 ? -0.934 11.650 12.076 1.00 80.94 89 GLU A C 1
ATOM 667 O O . GLU A 1 89 ? -0.439 11.748 10.952 1.00 80.94 89 GLU A O 1
ATOM 672 N N . LYS A 1 90 ? -0.697 10.593 12.861 1.00 82.00 90 LYS A N 1
ATOM 673 C CA . LYS A 1 90 ? 0.190 9.492 12.473 1.00 82.00 90 LYS A CA 1
ATOM 674 C C . LYS A 1 90 ? -0.328 8.733 11.246 1.00 82.00 90 LYS A C 1
ATOM 676 O O . LYS A 1 90 ? 0.456 8.404 10.355 1.00 82.00 90 LYS A O 1
ATOM 681 N N . ASP A 1 91 ? -1.629 8.454 11.193 1.00 82.94 91 ASP A N 1
ATOM 682 C CA . ASP A 1 91 ? -2.259 7.767 10.063 1.00 82.94 91 ASP A CA 1
ATOM 683 C C . ASP A 1 91 ? -2.230 8.637 8.793 1.00 82.94 91 ASP A C 1
ATOM 685 O O . ASP A 1 91 ? -1.956 8.115 7.711 1.00 82.94 91 ASP A O 1
ATOM 689 N N . TRP A 1 92 ? -2.409 9.959 8.911 1.00 84.06 92 TRP A N 1
ATOM 690 C CA . TRP A 1 92 ? -2.267 10.903 7.796 1.00 84.06 92 TRP A CA 1
ATOM 691 C C . TRP A 1 92 ? -0.850 10.933 7.228 1.00 84.06 92 TRP A C 1
ATOM 693 O O . TRP A 1 92 ? -0.678 10.729 6.027 1.00 84.06 92 TRP A O 1
ATOM 703 N N . SER A 1 93 ? 0.168 11.086 8.079 1.00 88.19 93 SER A N 1
ATOM 704 C CA . SER A 1 93 ? 1.570 11.054 7.639 1.00 88.19 93 SER A CA 1
ATOM 705 C C . SER A 1 93 ? 1.911 9.740 6.920 1.00 88.19 93 SER A C 1
ATOM 707 O O . SER A 1 93 ? 2.593 9.720 5.891 1.00 88.19 93 SER A O 1
ATOM 709 N N . ARG A 1 94 ? 1.373 8.615 7.406 1.00 87.50 94 ARG A N 1
ATOM 710 C CA . ARG A 1 94 ? 1.541 7.310 6.754 1.00 87.50 94 ARG A CA 1
ATOM 711 C C . ARG A 1 94 ? 0.839 7.252 5.395 1.00 87.50 94 ARG A C 1
ATOM 713 O O . ARG A 1 94 ? 1.432 6.757 4.440 1.00 87.50 94 ARG A O 1
ATOM 720 N N . LEU A 1 95 ? -0.382 7.776 5.276 1.00 87.81 95 LEU A N 1
ATOM 721 C CA . LEU A 1 95 ? -1.112 7.856 4.004 1.00 87.81 95 LEU A CA 1
ATOM 722 C C . LEU A 1 95 ? -0.360 8.691 2.956 1.00 87.81 95 LEU A C 1
ATOM 724 O O . LEU A 1 95 ? -0.312 8.302 1.785 1.00 87.81 95 LEU A O 1
ATOM 728 N N . GLU A 1 96 ? 0.262 9.794 3.372 1.00 90.31 96 GLU A N 1
ATOM 729 C CA . GLU A 1 96 ? 1.098 10.631 2.508 1.00 90.31 96 GLU A CA 1
ATOM 730 C C . GLU A 1 96 ? 2.340 9.886 2.017 1.00 90.31 96 GLU A C 1
ATOM 732 O O . GLU A 1 96 ? 2.621 9.887 0.815 1.00 90.31 96 GLU A O 1
ATOM 737 N N . ARG A 1 97 ? 3.040 9.173 2.910 1.00 91.94 97 ARG A N 1
ATOM 738 C CA . ARG A 1 97 ? 4.175 8.314 2.534 1.00 91.94 97 ARG A CA 1
ATOM 739 C C . ARG A 1 97 ? 3.768 7.228 1.540 1.00 91.94 97 ARG A C 1
ATOM 741 O O . ARG A 1 97 ? 4.442 7.047 0.529 1.00 91.94 97 ARG A O 1
ATOM 748 N N . VAL A 1 98 ? 2.639 6.554 1.771 1.00 91.00 98 VAL A N 1
ATOM 749 C CA . VAL A 1 98 ? 2.093 5.552 0.836 1.00 91.00 98 VAL A CA 1
ATOM 750 C C . VAL A 1 98 ? 1.796 6.184 -0.530 1.00 91.00 98 VAL A C 1
ATOM 752 O O . VAL A 1 98 ? 2.124 5.607 -1.564 1.00 91.00 98 VAL A O 1
ATOM 755 N N . ALA A 1 99 ? 1.238 7.398 -0.564 1.00 90.50 99 ALA A N 1
ATOM 756 C CA . ALA A 1 99 ? 1.021 8.141 -1.808 1.00 90.50 99 ALA A CA 1
ATOM 757 C C . ALA A 1 99 ? 2.309 8.585 -2.510 1.00 90.50 99 ALA A C 1
ATOM 759 O O . ALA A 1 99 ? 2.340 8.658 -3.739 1.00 90.50 99 ALA A O 1
ATOM 760 N N . ALA A 1 100 ? 3.375 8.884 -1.772 1.00 91.19 100 ALA A N 1
ATOM 761 C CA . ALA A 1 100 ? 4.681 9.155 -2.361 1.00 91.19 100 ALA A CA 1
ATOM 762 C C . ALA A 1 100 ? 5.299 7.884 -2.972 1.00 91.19 100 ALA A C 1
ATOM 764 O O . ALA A 1 100 ? 5.781 7.920 -4.104 1.00 91.19 100 ALA A O 1
ATOM 765 N N . ALA A 1 101 ? 5.225 6.756 -2.265 1.00 90.62 101 ALA A N 1
ATOM 766 C CA . ALA A 1 101 ? 5.738 5.471 -2.734 1.00 90.62 101 ALA A CA 1
ATOM 767 C C . ALA A 1 101 ? 5.028 4.982 -4.005 1.00 90.62 101 ALA A C 1
ATOM 769 O O . ALA A 1 101 ? 5.678 4.575 -4.965 1.00 90.62 101 ALA A O 1
ATOM 770 N N . GLU A 1 102 ? 3.703 5.098 -4.076 1.00 90.25 102 GLU A N 1
ATOM 771 C CA . GLU A 1 102 ? 2.974 4.764 -5.302 1.00 90.25 102 GLU A CA 1
ATOM 772 C C . GLU A 1 102 ? 3.348 5.658 -6.485 1.00 90.25 102 GLU A C 1
ATOM 774 O O . GLU A 1 102 ? 3.492 5.164 -7.602 1.00 90.25 102 GLU A O 1
ATOM 779 N N . ARG A 1 103 ? 3.561 6.960 -6.254 1.00 89.44 103 ARG A N 1
ATOM 780 C CA . ARG A 1 103 ? 4.044 7.866 -7.304 1.00 89.44 103 ARG A CA 1
ATOM 781 C C . ARG A 1 103 ? 5.416 7.443 -7.823 1.00 89.44 103 ARG A C 1
ATOM 783 O O . ARG A 1 103 ? 5.636 7.502 -9.027 1.00 89.44 103 ARG A O 1
ATOM 790 N N . ARG A 1 104 ? 6.313 6.969 -6.954 1.00 89.62 104 ARG A N 1
ATOM 791 C CA . ARG A 1 104 ? 7.611 6.412 -7.373 1.00 89.62 104 ARG A CA 1
ATOM 792 C C . ARG A 1 104 ? 7.462 5.128 -8.182 1.00 89.62 104 ARG A C 1
ATOM 794 O O . ARG A 1 104 ? 8.146 4.982 -9.187 1.00 89.62 104 ARG A O 1
ATOM 801 N N . LEU A 1 105 ? 6.561 4.228 -7.785 1.00 86.06 105 LEU A N 1
ATOM 802 C CA . LEU A 1 105 ? 6.250 3.026 -8.569 1.00 86.06 105 LEU A CA 1
ATOM 803 C C . LEU A 1 105 ? 5.717 3.386 -9.961 1.00 86.06 105 LEU A C 1
ATOM 805 O O . LEU A 1 105 ? 6.093 2.753 -10.943 1.00 86.06 105 LEU A O 1
ATOM 809 N N . GLU A 1 106 ? 4.878 4.415 -10.061 1.00 86.25 106 GLU A N 1
ATOM 810 C CA . GLU A 1 106 ? 4.357 4.885 -11.346 1.00 86.25 106 GLU A CA 1
ATOM 811 C C . GLU A 1 106 ? 5.444 5.554 -12.202 1.00 86.25 106 GLU A C 1
ATOM 813 O O . GLU A 1 106 ? 5.537 5.299 -13.400 1.00 86.25 106 GLU A O 1
ATOM 818 N N . GLN A 1 107 ? 6.334 6.338 -11.589 1.00 87.75 107 GLN A N 1
ATOM 819 C CA . GLN A 1 107 ? 7.511 6.890 -12.269 1.00 87.75 107 GLN A CA 1
ATOM 820 C C . GLN A 1 107 ? 8.442 5.787 -12.779 1.00 87.75 107 GLN A C 1
ATOM 822 O O . GLN A 1 107 ? 8.909 5.855 -13.910 1.00 87.75 107 GLN A O 1
ATOM 827 N N . ALA A 1 108 ? 8.675 4.745 -11.982 1.00 86.38 108 ALA A N 1
ATOM 828 C CA . ALA A 1 108 ? 9.475 3.597 -12.388 1.00 86.38 108 ALA A CA 1
ATOM 829 C C . ALA A 1 108 ? 8.864 2.860 -13.591 1.00 86.38 108 ALA A C 1
ATOM 831 O O . ALA A 1 108 ? 9.588 2.443 -14.489 1.00 86.38 108 ALA A O 1
ATOM 832 N N . ARG A 1 109 ? 7.529 2.748 -13.654 1.00 81.56 109 ARG A N 1
ATOM 833 C CA . ARG A 1 109 ? 6.826 2.214 -14.836 1.00 81.56 109 ARG A CA 1
ATOM 834 C C . ARG A 1 109 ? 7.019 3.090 -16.070 1.00 81.56 109 ARG A C 1
ATOM 836 O O . ARG A 1 109 ? 7.160 2.561 -17.166 1.00 81.56 109 ARG A O 1
ATOM 843 N N . ALA A 1 110 ? 7.023 4.411 -15.899 1.00 82.75 110 ALA A N 1
ATOM 844 C CA . ALA A 1 110 ? 7.267 5.338 -16.999 1.00 82.75 110 ALA A CA 1
ATOM 845 C C . ALA A 1 110 ? 8.706 5.239 -17.541 1.00 82.75 110 ALA A C 1
ATOM 847 O O . ALA A 1 110 ? 8.907 5.416 -18.738 1.00 82.75 110 ALA A O 1
ATOM 848 N N . LEU A 1 111 ? 9.685 4.937 -16.679 1.00 80.62 111 LEU A N 1
ATOM 849 C CA . LEU A 1 111 ? 11.096 4.770 -17.053 1.00 80.62 111 LEU A CA 1
ATOM 850 C C . LEU A 1 111 ? 11.379 3.456 -17.787 1.00 80.62 111 LEU A C 1
ATOM 852 O O . LEU A 1 111 ? 12.173 3.447 -18.720 1.00 80.62 111 LEU A O 1
ATOM 856 N N . ASP A 1 112 ? 10.737 2.364 -17.374 1.00 72.19 112 ASP A N 1
ATOM 857 C CA .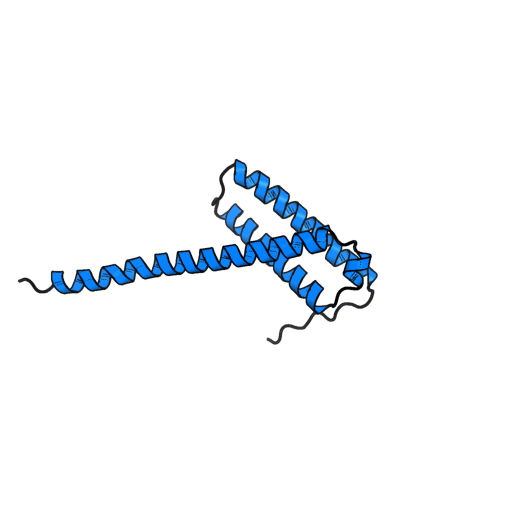 ASP A 1 112 ? 10.936 1.039 -17.970 1.00 72.19 112 ASP A CA 1
ATOM 858 C C . ASP A 1 112 ? 10.473 1.009 -19.441 1.00 72.19 112 ASP A C 1
ATOM 860 O O . ASP A 1 112 ? 11.010 0.273 -20.265 1.00 72.19 112 ASP A O 1
ATOM 864 N N . GLY A 1 113 ? 9.479 1.831 -19.814 1.00 63.44 113 GLY A N 1
ATOM 865 C CA . GLY A 1 113 ? 8.951 1.926 -21.185 1.00 63.44 113 GLY A CA 1
ATOM 866 C C . GLY A 1 113 ? 8.226 0.658 -21.666 1.00 63.44 113 GLY A C 1
ATOM 867 O O . GLY A 1 113 ? 7.349 0.724 -22.528 1.00 63.44 113 GLY A O 1
ATOM 868 N N . SER A 1 114 ? 8.520 -0.490 -21.057 1.00 57.22 114 SER A N 1
ATOM 869 C CA . SER A 1 114 ? 7.735 -1.703 -21.097 1.00 57.22 114 SER A CA 1
ATOM 870 C C . SER A 1 114 ? 6.610 -1.559 -20.073 1.00 57.22 114 SER A C 1
ATOM 872 O O . SER A 1 114 ? 6.810 -1.500 -18.859 1.00 57.22 114 SER A O 1
ATOM 874 N N . ALA A 1 115 ? 5.372 -1.445 -20.556 1.00 58.03 115 ALA A N 1
ATOM 875 C CA . ALA A 1 115 ? 4.232 -1.654 -19.684 1.00 58.03 115 ALA A CA 1
ATOM 876 C C . ALA A 1 115 ? 4.373 -3.084 -19.160 1.00 58.03 115 ALA A C 1
ATOM 878 O O . ALA A 1 115 ? 4.103 -4.016 -19.919 1.00 58.03 115 ALA A O 1
ATOM 879 N N . CYS A 1 116 ? 4.818 -3.265 -17.905 1.00 60.19 116 CYS A N 1
ATOM 880 C CA . CYS A 1 116 ? 4.672 -4.544 -17.216 1.00 60.19 116 CYS A CA 1
ATOM 881 C C . CYS A 1 116 ? 3.261 -5.016 -17.549 1.00 60.19 116 CYS A C 1
ATOM 883 O O . CYS A 1 116 ? 2.317 -4.269 -17.249 1.00 60.19 116 CYS A O 1
ATOM 885 N N . PRO A 1 117 ? 3.105 -6.133 -18.282 1.00 56.22 117 PRO A N 1
ATOM 886 C CA . PRO A 1 117 ? 1.819 -6.493 -18.833 1.00 56.22 117 PRO A CA 1
ATOM 887 C C . PRO A 1 117 ? 0.907 -6.631 -17.633 1.00 56.22 117 PRO A C 1
ATOM 889 O O . PRO A 1 117 ? 1.120 -7.540 -16.835 1.00 56.22 117 PRO A O 1
ATOM 892 N N . ARG A 1 118 ? -0.032 -5.679 -17.475 1.00 55.03 118 ARG A N 1
ATOM 893 C CA . ARG A 1 118 ? -1.043 -5.694 -16.417 1.00 55.03 118 ARG A CA 1
ATOM 894 C C . ARG A 1 118 ? -1.567 -7.107 -16.435 1.00 55.03 118 ARG A C 1
ATOM 896 O O . ARG A 1 118 ? -2.235 -7.465 -17.410 1.00 55.03 118 ARG A O 1
ATOM 903 N N . THR A 1 119 ? -1.199 -7.915 -15.444 1.00 48.84 119 THR A N 1
ATOM 904 C CA . THR A 1 119 ? -1.629 -9.304 -15.432 1.00 48.84 119 THR A CA 1
ATOM 905 C C . THR A 1 119 ? -3.145 -9.231 -15.388 1.00 48.84 119 THR A C 1
ATOM 907 O O . THR A 1 119 ? -3.743 -8.791 -14.402 1.00 48.84 119 THR A O 1
ATOM 910 N N . ARG A 1 120 ? -3.785 -9.514 -16.532 1.00 42.00 120 ARG A N 1
ATOM 911 C CA . ARG A 1 120 ? -5.234 -9.615 -16.626 1.00 42.00 120 ARG A CA 1
ATOM 912 C C . ARG A 1 120 ? -5.585 -10.690 -15.619 1.00 42.00 120 ARG A C 1
ATOM 914 O O . ARG A 1 120 ? -5.283 -11.861 -15.824 1.00 42.00 120 ARG A O 1
ATOM 921 N N . ARG A 1 121 ? -6.148 -10.251 -14.499 1.00 42.44 121 ARG A N 1
ATOM 922 C CA . ARG A 1 121 ? -6.777 -11.100 -13.500 1.00 42.44 121 ARG A CA 1
ATOM 923 C C . ARG A 1 121 ? -7.680 -12.074 -14.273 1.00 42.44 121 ARG A C 1
ATOM 925 O O . ARG A 1 121 ? -8.538 -11.575 -15.004 1.00 42.44 121 ARG A O 1
ATOM 932 N N . PRO A 1 122 ? -7.473 -13.402 -14.208 1.00 39.53 122 PRO A N 1
ATOM 933 C CA . PRO A 1 122 ? -8.454 -14.316 -14.771 1.00 39.53 122 PRO A CA 1
ATOM 934 C C . PRO A 1 122 ? -9.781 -14.056 -14.045 1.00 39.53 122 PRO A C 1
ATOM 936 O O . PRO A 1 122 ? -9.793 -13.897 -12.819 1.00 39.53 122 PRO A O 1
ATOM 939 N N . ALA A 1 123 ? -10.831 -13.863 -14.844 1.00 42.19 123 ALA A N 1
ATOM 940 C CA . ALA A 1 123 ? -12.202 -13.638 -14.399 1.00 42.19 123 ALA A CA 1
ATOM 941 C C . ALA A 1 123 ? -12.762 -14.874 -13.686 1.00 42.19 123 ALA A C 1
ATOM 943 O O . ALA A 1 123 ? -12.339 -15.995 -14.049 1.00 42.19 123 ALA A O 1
#

Foldseek 3Di:
DDDPPVVVVVVVVVVVVVVVVVVVVVVVVVVVLVVVLVVLLVVLVPDALQRLLPDDLVSLVVSLVSLVVLLVVLVVCVVVVVDDPVVVVVSVVVNVSSVVSVVSSVSSCVVNVPNSPPPPDDD

pLDDT: mean 74.78, std 14.58, range [39.53, 91.94]